Protein AF-A0AAX2SBI9-F1 (afdb_monomer_lite)

Structure (mmCIF, N/CA/C/O backbone):
data_AF-A0AAX2SBI9-F1
#
_entry.id   AF-A0AAX2SBI9-F1
#
loop_
_atom_site.group_PDB
_atom_site.id
_atom_site.type_symbol
_atom_site.label_atom_id
_atom_site.label_alt_id
_atom_site.label_comp_id
_atom_site.label_asym_id
_atom_site.label_entity_id
_atom_site.label_seq_id
_atom_site.pdbx_PDB_ins_code
_atom_site.Cartn_x
_atom_site.Cartn_y
_atom_site.Cartn_z
_atom_site.occupancy
_atom_site.B_iso_or_equiv
_atom_site.auth_seq_id
_atom_site.auth_comp_id
_atom_site.auth_asym_id
_atom_site.auth_atom_id
_atom_site.pdbx_PDB_model_num
ATOM 1 N N . MET A 1 1 ? 3.545 -7.249 -15.373 1.00 35.78 1 MET A N 1
ATOM 2 C CA . MET A 1 1 ? 3.916 -8.321 -14.413 1.00 35.78 1 MET A CA 1
ATOM 3 C C . MET A 1 1 ? 3.770 -7.796 -12.988 1.00 35.78 1 MET A C 1
ATOM 5 O O . MET A 1 1 ? 4.658 -7.101 -12.518 1.00 35.78 1 MET A O 1
ATOM 9 N N . GLY A 1 2 ? 2.652 -8.084 -12.314 1.00 39.66 2 GLY A N 1
ATOM 10 C CA . GLY A 1 2 ? 2.379 -7.571 -10.964 1.00 39.66 2 GLY A CA 1
ATOM 11 C C . GLY A 1 2 ? 3.046 -8.387 -9.847 1.00 39.66 2 GLY A C 1
ATOM 12 O O . GLY A 1 2 ? 2.944 -9.615 -9.819 1.00 39.66 2 GLY A O 1
ATOM 13 N N . TRP A 1 3 ? 3.715 -7.714 -8.911 1.00 47.00 3 TRP A N 1
ATOM 14 C CA . TRP A 1 3 ? 4.504 -8.310 -7.828 1.00 47.00 3 TRP A CA 1
ATOM 15 C C . TRP A 1 3 ? 3.656 -8.704 -6.612 1.00 47.00 3 TRP A C 1
ATOM 17 O O . TRP A 1 3 ? 3.713 -8.048 -5.588 1.00 47.00 3 TRP A O 1
ATOM 27 N N . SER A 1 4 ? 2.887 -9.796 -6.646 1.00 46.59 4 SER A N 1
ATOM 28 C CA . SER A 1 4 ? 2.290 -10.279 -5.386 1.00 46.59 4 SER A CA 1
ATOM 29 C C . SER A 1 4 ? 3.385 -10.814 -4.458 1.00 46.59 4 SER A C 1
ATOM 31 O O . SER A 1 4 ? 4.189 -11.644 -4.879 1.00 46.59 4 SER A O 1
ATOM 33 N N . LEU A 1 5 ? 3.410 -10.364 -3.200 1.00 48.34 5 LEU A N 1
ATOM 34 C CA . LEU A 1 5 ? 4.408 -10.784 -2.205 1.00 48.34 5 LEU A CA 1
ATOM 35 C C . LEU A 1 5 ? 4.450 -12.315 -1.990 1.00 48.34 5 LEU A C 1
ATOM 37 O O . LEU A 1 5 ? 5.519 -12.850 -1.719 1.00 48.34 5 LEU A O 1
ATOM 41 N N . GLY A 1 6 ? 3.357 -13.042 -2.254 1.00 39.88 6 GLY A N 1
ATOM 42 C CA . GLY A 1 6 ? 3.335 -14.509 -2.283 1.00 39.88 6 GLY A CA 1
ATOM 43 C C . GLY A 1 6 ? 3.855 -15.174 -3.557 1.00 39.88 6 GLY A C 1
ATOM 44 O O . GLY A 1 6 ? 4.171 -16.357 -3.523 1.00 39.88 6 GLY A O 1
ATOM 45 N N . ARG A 1 7 ? 4.001 -14.457 -4.685 1.00 45.75 7 ARG A N 1
ATOM 46 C CA . ARG A 1 7 ? 4.491 -15.072 -5.940 1.00 45.75 7 ARG A CA 1
ATOM 47 C C . ARG A 1 7 ? 6.002 -15.281 -5.975 1.00 45.75 7 ARG A C 1
ATOM 49 O O . ARG A 1 7 ? 6.490 -15.887 -6.922 1.00 45.75 7 ARG A O 1
ATOM 56 N N . LYS A 1 8 ? 6.761 -14.769 -5.002 1.00 39.34 8 LYS A N 1
ATOM 57 C CA . LYS A 1 8 ? 8.228 -14.827 -5.033 1.00 39.34 8 LYS A CA 1
ATOM 58 C C . LYS A 1 8 ? 8.808 -14.994 -3.631 1.00 39.34 8 LYS A C 1
ATOM 60 O O . LYS A 1 8 ? 9.385 -14.073 -3.070 1.00 39.34 8 LYS A O 1
ATOM 65 N N . GLN A 1 9 ? 8.726 -16.197 -3.079 1.00 37.94 9 GLN A N 1
ATOM 66 C CA . GLN A 1 9 ? 9.814 -16.635 -2.205 1.00 37.94 9 GLN A CA 1
ATOM 67 C C . GLN A 1 9 ? 11.060 -16.783 -3.107 1.00 37.94 9 GLN A C 1
ATOM 69 O O . GLN A 1 9 ? 10.996 -17.475 -4.120 1.00 37.94 9 GLN A O 1
ATOM 74 N N . GLY A 1 10 ? 12.148 -16.051 -2.821 1.00 39.34 10 GLY A N 1
ATOM 75 C CA . GLY A 1 10 ? 13.412 -16.106 -3.582 1.00 39.34 10 GLY A CA 1
ATOM 76 C C . GLY A 1 10 ? 13.879 -14.788 -4.232 1.00 39.34 10 GLY A C 1
ATOM 77 O O . GLY A 1 10 ? 13.313 -13.715 -4.008 1.00 39.34 10 GLY A O 1
ATOM 78 N N . ALA A 1 11 ? 14.938 -14.875 -5.052 1.00 38.47 11 ALA A N 1
ATOM 79 C CA . ALA A 1 11 ? 15.744 -13.762 -5.591 1.00 38.47 11 ALA A CA 1
ATOM 80 C C . ALA A 1 11 ? 14.968 -12.654 -6.328 1.00 38.47 11 ALA A C 1
ATOM 82 O O . ALA A 1 11 ? 15.473 -11.551 -6.498 1.00 38.47 11 ALA A O 1
ATOM 83 N N . ALA A 1 12 ? 13.729 -12.912 -6.745 1.00 45.31 12 ALA A N 1
ATOM 84 C CA . ALA A 1 12 ? 12.917 -11.957 -7.482 1.00 45.31 12 ALA A CA 1
ATOM 85 C C . ALA A 1 12 ? 12.009 -11.070 -6.592 1.00 45.31 12 ALA A C 1
ATOM 87 O O . ALA A 1 12 ? 11.441 -10.108 -7.110 1.00 45.31 12 ALA A O 1
ATOM 88 N N . ALA A 1 13 ? 11.875 -11.352 -5.286 1.00 56.12 13 ALA A N 1
ATOM 89 C CA . ALA A 1 13 ? 11.249 -10.446 -4.305 1.00 56.12 13 ALA A CA 1
ATOM 90 C C . ALA A 1 13 ? 12.253 -9.502 -3.625 1.00 56.12 13 ALA A C 1
ATOM 92 O O . ALA A 1 13 ? 11.866 -8.421 -3.174 1.00 56.12 13 ALA A O 1
ATOM 93 N N . ALA A 1 14 ? 13.537 -9.874 -3.594 1.00 60.69 14 ALA A N 1
ATOM 94 C CA . ALA A 1 14 ? 14.598 -9.044 -3.026 1.00 60.69 14 ALA A CA 1
ATOM 95 C C . ALA A 1 14 ? 14.697 -7.656 -3.701 1.00 60.69 14 ALA A C 1
ATOM 97 O O . ALA A 1 14 ? 14.724 -6.665 -2.982 1.00 60.69 14 ALA A O 1
ATOM 98 N N . PRO A 1 15 ? 14.610 -7.503 -5.041 1.00 72.25 15 PRO A N 1
ATOM 99 C CA . PRO A 1 15 ? 14.650 -6.183 -5.674 1.00 72.25 15 PRO A CA 1
ATOM 100 C C . PRO A 1 15 ? 13.476 -5.276 -5.288 1.00 72.25 15 PRO A C 1
ATOM 102 O O . PRO A 1 15 ? 13.638 -4.062 -5.208 1.00 72.25 15 PRO A O 1
ATOM 105 N N . TYR A 1 16 ? 12.294 -5.843 -5.032 1.00 77.25 16 TYR A N 1
ATOM 106 C CA . TYR A 1 16 ? 11.138 -5.068 -4.585 1.00 77.25 16 TYR A CA 1
ATOM 107 C C . TYR A 1 16 ? 11.284 -4.641 -3.124 1.00 77.25 16 TYR A C 1
ATOM 109 O O . TYR A 1 16 ? 11.239 -3.451 -2.813 1.00 77.25 16 TYR A O 1
ATOM 117 N N . ARG A 1 17 ? 11.483 -5.613 -2.225 1.00 77.50 17 ARG A N 1
ATOM 118 C CA . ARG A 1 17 ? 11.553 -5.365 -0.781 1.00 77.50 17 ARG A CA 1
ATOM 119 C C . ARG A 1 17 ? 12.797 -4.567 -0.404 1.00 77.50 17 ARG A C 1
ATOM 121 O O . ARG A 1 17 ? 12.707 -3.591 0.332 1.00 77.50 17 ARG A O 1
ATOM 128 N N . ASP A 1 18 ? 13.944 -4.977 -0.928 1.00 81.44 18 ASP A N 1
ATOM 129 C CA . ASP A 1 18 ? 15.247 -4.423 -0.567 1.00 81.44 18 ASP A CA 1
ATOM 130 C C . ASP A 1 18 ? 15.651 -3.268 -1.503 1.00 81.44 18 ASP A C 1
ATOM 132 O O . ASP A 1 18 ? 16.602 -2.547 -1.213 1.00 81.44 18 ASP A O 1
ATOM 136 N N . GLY A 1 19 ? 14.897 -3.038 -2.587 1.00 87.50 19 GLY A N 1
ATOM 137 C CA . GLY A 1 19 ? 15.078 -1.916 -3.510 1.00 87.50 19 GLY A CA 1
ATOM 138 C C . GLY A 1 19 ? 13.914 -0.927 -3.486 1.00 87.50 19 GLY A C 1
ATOM 139 O O . GLY A 1 19 ? 14.024 0.127 -2.861 1.00 87.50 19 GLY A O 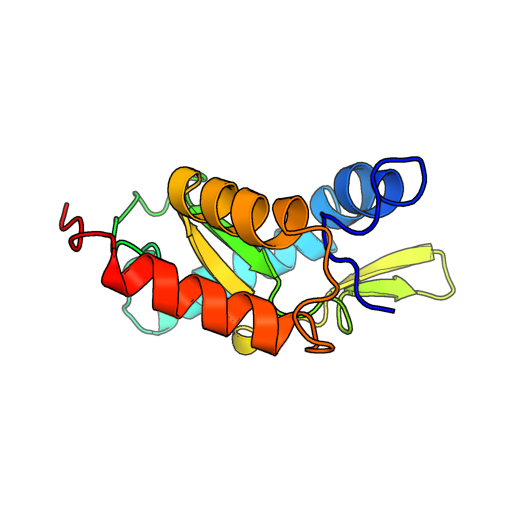1
ATOM 140 N N . TYR A 1 20 ? 12.804 -1.238 -4.163 1.00 88.69 20 TYR A N 1
ATOM 141 C CA . TYR A 1 20 ? 11.689 -0.294 -4.337 1.00 88.69 20 TYR A CA 1
ATOM 142 C C . TYR A 1 20 ? 11.140 0.249 -3.013 1.00 88.69 20 TYR A C 1
ATOM 144 O O . TYR A 1 20 ? 11.060 1.465 -2.846 1.00 88.69 20 TYR A O 1
ATOM 152 N N . LEU A 1 21 ? 10.832 -0.620 -2.044 1.00 89.06 21 LEU A N 1
ATOM 153 C CA . LEU A 1 21 ? 10.284 -0.201 -0.746 1.00 89.06 21 LEU A CA 1
ATOM 154 C C . LEU A 1 21 ? 11.270 0.631 0.094 1.00 89.06 21 LEU A C 1
ATOM 156 O O . LEU A 1 21 ? 10.868 1.272 1.063 1.00 89.06 21 LEU A O 1
ATOM 160 N N . ARG A 1 22 ? 12.554 0.659 -0.276 1.00 90.19 22 ARG A N 1
ATOM 161 C CA . ARG A 1 22 ? 13.591 1.498 0.347 1.00 90.19 22 ARG A CA 1
ATOM 162 C C . ARG A 1 22 ? 13.935 2.734 -0.494 1.00 90.19 22 ARG A C 1
ATOM 164 O O . ARG A 1 22 ? 14.737 3.564 -0.070 1.00 90.19 22 ARG A O 1
ATOM 171 N N . SER A 1 23 ? 13.340 2.869 -1.677 1.00 91.62 23 SER A N 1
ATOM 172 C CA . SER A 1 23 ? 13.654 3.924 -2.638 1.00 91.62 23 SER A CA 1
ATOM 173 C C . SER A 1 23 ? 13.092 5.293 -2.234 1.00 91.62 23 SER A C 1
ATOM 175 O O . SER A 1 23 ? 12.176 5.421 -1.416 1.00 91.62 23 SER A O 1
ATOM 177 N N . ALA A 1 24 ? 13.632 6.356 -2.837 1.00 94.06 24 ALA A N 1
ATOM 178 C CA . ALA A 1 24 ? 13.050 7.693 -2.730 1.00 94.06 24 ALA A CA 1
ATOM 179 C C . ALA A 1 24 ? 11.637 7.757 -3.334 1.00 94.06 24 ALA A C 1
ATOM 181 O O . ALA A 1 24 ? 10.778 8.408 -2.745 1.00 94.06 24 ALA A O 1
ATOM 182 N N . ALA A 1 25 ? 11.388 7.032 -4.432 1.00 93.69 25 ALA A N 1
ATOM 183 C CA . ALA A 1 25 ? 10.086 6.975 -5.089 1.00 93.69 25 ALA A CA 1
ATOM 184 C C . ALA A 1 25 ? 8.990 6.493 -4.129 1.00 93.69 25 ALA A C 1
ATOM 186 O O . ALA A 1 25 ? 7.993 7.181 -3.944 1.00 93.69 25 ALA A O 1
ATOM 187 N N . TRP A 1 26 ? 9.216 5.378 -3.426 1.00 93.69 26 TRP A N 1
ATOM 188 C CA . TRP A 1 26 ? 8.229 4.868 -2.471 1.00 93.69 26 TRP A CA 1
ATOM 189 C C . TRP A 1 26 ? 8.037 5.783 -1.257 1.00 93.69 26 TRP A C 1
ATOM 191 O O . TRP A 1 26 ? 6.909 6.007 -0.815 1.00 93.69 26 TRP A O 1
ATOM 201 N N . ARG A 1 27 ? 9.125 6.354 -0.7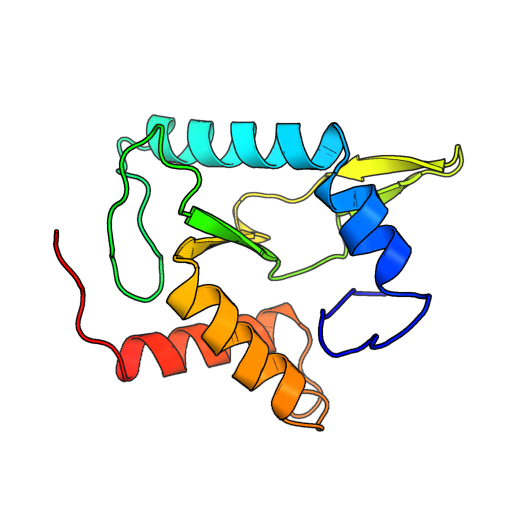19 1.00 92.50 27 ARG A N 1
ATOM 202 C CA . ARG A 1 27 ? 9.029 7.334 0.378 1.00 92.50 27 ARG A CA 1
ATOM 203 C C . ARG A 1 27 ? 8.178 8.536 -0.022 1.00 92.50 27 ARG A C 1
ATOM 205 O O . ARG A 1 27 ? 7.403 9.026 0.795 1.00 92.50 27 ARG A O 1
ATOM 212 N N . ASP A 1 28 ? 8.312 8.993 -1.260 1.00 93.25 28 ASP A N 1
ATOM 213 C CA . ASP A 1 28 ? 7.541 10.112 -1.780 1.00 93.25 28 ASP A CA 1
ATOM 214 C C . ASP A 1 28 ? 6.066 9.771 -1.988 1.00 93.25 28 ASP A C 1
ATOM 216 O O . ASP A 1 28 ? 5.194 10.521 -1.558 1.00 93.25 28 ASP A O 1
ATOM 220 N N . THR A 1 29 ? 5.779 8.591 -2.529 1.00 93.75 29 THR A N 1
ATOM 221 C CA . THR A 1 29 ? 4.410 8.078 -2.672 1.00 93.75 29 THR A CA 1
ATOM 222 C C . THR A 1 29 ? 3.707 7.941 -1.331 1.00 93.75 29 THR A C 1
ATOM 224 O O . THR A 1 29 ? 2.569 8.384 -1.191 1.00 93.75 29 THR A O 1
ATOM 227 N N . ARG A 1 30 ? 4.400 7.428 -0.304 1.00 93.19 30 ARG A N 1
ATOM 228 C CA . ARG A 1 30 ? 3.871 7.413 1.067 1.00 93.19 30 ARG A CA 1
ATOM 229 C C . ARG A 1 30 ? 3.510 8.822 1.531 1.00 93.19 30 ARG A C 1
ATOM 231 O O . ARG A 1 30 ? 2.382 9.036 1.961 1.00 93.19 30 ARG A O 1
ATOM 238 N N . ARG A 1 31 ? 4.429 9.788 1.415 1.00 91.69 31 ARG A N 1
ATOM 239 C CA . ARG A 1 31 ? 4.159 11.180 1.819 1.00 91.69 31 ARG A CA 1
ATOM 240 C C . ARG A 1 31 ? 2.953 11.765 1.085 1.00 91.69 31 ARG A C 1
ATOM 242 O O . ARG A 1 31 ? 2.082 12.327 1.738 1.00 91.69 31 ARG A O 1
ATOM 249 N N . ARG A 1 32 ? 2.875 11.590 -0.238 1.00 92.69 32 ARG A N 1
ATOM 250 C CA . ARG A 1 32 ? 1.752 12.060 -1.065 1.00 92.69 32 ARG A CA 1
ATOM 251 C C . ARG A 1 32 ? 0.421 11.447 -0.634 1.00 92.69 32 ARG A C 1
ATOM 253 O O . ARG A 1 32 ? -0.561 12.172 -0.524 1.00 92.69 32 ARG A O 1
ATOM 260 N N . TYR A 1 33 ? 0.395 10.150 -0.328 1.00 93.06 33 TYR A N 1
ATOM 261 C CA . TYR A 1 33 ? -0.813 9.484 0.158 1.00 93.06 33 TYR A CA 1
ATOM 262 C C . TYR A 1 33 ? -1.291 10.068 1.493 1.00 93.06 33 TYR A C 1
ATOM 264 O O . TYR A 1 33 ? -2.456 10.429 1.626 1.00 93.06 33 TYR A O 1
ATOM 272 N N . PHE A 1 34 ? -0.402 10.197 2.484 1.00 91.00 34 PHE A N 1
ATOM 273 C CA . PHE A 1 34 ? -0.780 10.767 3.783 1.00 91.00 34 PHE A CA 1
ATOM 274 C C . PHE A 1 34 ? -1.194 12.239 3.658 1.00 91.00 34 PHE A C 1
ATOM 276 O O . PHE A 1 34 ? -2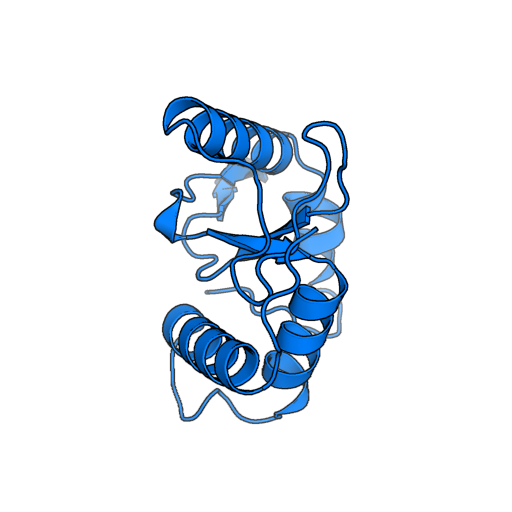.205 12.630 4.235 1.00 91.00 34 PHE A O 1
ATOM 283 N N . ALA A 1 35 ? -0.486 13.036 2.852 1.00 90.94 35 ALA A N 1
ATOM 284 C CA . ALA A 1 35 ? -0.881 14.412 2.560 1.00 90.94 35 ALA A CA 1
ATOM 285 C C . ALA A 1 35 ? -2.279 14.485 1.926 1.00 90.94 35 ALA A C 1
ATOM 287 O O . ALA A 1 35 ? -3.080 15.326 2.323 1.00 90.94 35 ALA A O 1
ATOM 288 N N . TRP A 1 36 ? -2.604 13.573 1.001 1.00 93.19 36 TRP A N 1
ATOM 289 C CA . TRP A 1 36 ? -3.944 13.467 0.427 1.00 93.19 36 TRP A CA 1
ATOM 290 C C . TRP A 1 36 ? -4.997 13.148 1.497 1.00 93.19 36 TRP A C 1
ATOM 292 O O . TRP A 1 36 ? -5.999 13.851 1.563 1.00 93.19 36 TRP A O 1
ATOM 302 N N . VAL A 1 37 ? -4.756 12.171 2.384 1.00 90.88 37 VAL A N 1
ATOM 303 C CA . VAL A 1 37 ? -5.676 11.840 3.495 1.00 90.88 37 VAL A CA 1
ATOM 304 C C . VAL A 1 37 ? -5.949 13.068 4.370 1.00 90.88 37 VAL A C 1
ATOM 306 O O . VAL A 1 37 ? -7.105 13.368 4.671 1.00 90.88 37 VAL A O 1
ATOM 309 N N . HIS A 1 38 ? -4.900 13.807 4.734 1.00 89.25 38 HIS A N 1
ATOM 310 C CA . HIS A 1 38 ? -5.028 15.025 5.533 1.00 89.25 38 HIS A CA 1
ATOM 311 C C . HIS A 1 38 ? -5.766 16.144 4.792 1.00 89.25 38 HIS A C 1
ATOM 313 O O . HIS A 1 38 ? -6.596 16.820 5.394 1.00 89.25 38 HIS A O 1
ATOM 319 N N . ALA A 1 39 ? -5.522 16.313 3.490 1.00 92.50 39 ALA A N 1
ATOM 320 C CA . ALA A 1 39 ? -6.222 17.298 2.668 1.00 92.50 39 ALA A CA 1
ATOM 321 C C . ALA A 1 39 ? -7.733 17.021 2.565 1.00 92.50 39 ALA A C 1
ATOM 323 O O . ALA A 1 39 ? -8.509 17.956 2.397 1.00 92.50 39 ALA A O 1
ATOM 324 N N . GLN A 1 40 ? -8.162 15.763 2.720 1.00 91.94 40 GLN A N 1
ATOM 325 C CA . GLN A 1 40 ? -9.582 15.396 2.818 1.00 91.94 40 GLN A CA 1
ATOM 326 C C . GLN A 1 40 ? -10.183 15.628 4.222 1.00 91.94 40 GLN A C 1
ATOM 328 O O . GLN A 1 40 ? -11.335 15.273 4.460 1.00 91.94 40 GLN A O 1
ATOM 333 N N . GLY A 1 41 ? -9.417 16.159 5.184 1.00 90.06 41 GLY A N 1
ATOM 334 C CA . GLY A 1 41 ? -9.853 16.319 6.577 1.00 90.06 41 GLY A CA 1
ATOM 335 C C . GLY A 1 41 ? -10.003 14.995 7.338 1.00 90.06 41 GLY A C 1
ATOM 336 O O . GLY A 1 41 ? -10.616 14.957 8.404 1.00 90.06 41 GLY A O 1
ATOM 337 N N . ALA A 1 42 ? -9.466 13.896 6.800 1.00 87.50 42 ALA A N 1
ATOM 338 C CA . ALA A 1 42 ? -9.596 12.571 7.386 1.00 87.50 42 ALA A CA 1
ATOM 339 C C . ALA A 1 42 ? -8.429 12.244 8.332 1.00 87.50 42 ALA A C 1
ATOM 341 O O . ALA A 1 42 ? -7.286 12.655 8.128 1.00 87.50 42 ALA A O 1
ATOM 342 N N . VAL A 1 43 ? -8.710 11.435 9.358 1.00 87.44 43 VAL A N 1
ATOM 343 C CA . VAL A 1 43 ? -7.674 10.856 10.225 1.00 87.44 43 VAL A CA 1
ATOM 344 C C . VAL A 1 43 ? -7.155 9.561 9.589 1.00 87.44 43 VAL A C 1
ATOM 346 O O . VAL A 1 43 ? -7.969 8.670 9.300 1.00 87.44 43 VAL A O 1
ATOM 349 N N . PRO A 1 44 ? -5.828 9.399 9.403 1.00 89.31 44 PRO A N 1
ATOM 350 C CA . PRO A 1 44 ? -5.249 8.152 8.920 1.00 89.31 44 PRO A CA 1
ATOM 351 C C . PRO A 1 44 ? -5.701 6.956 9.766 1.00 89.31 44 PRO A C 1
ATOM 353 O O . PRO A 1 44 ? -5.460 6.872 10.971 1.00 89.31 44 PRO A O 1
ATOM 356 N N . SER A 1 45 ? -6.396 6.021 9.124 1.00 91.00 45 SER A N 1
ATOM 357 C CA . SER A 1 45 ? -6.993 4.866 9.788 1.00 91.00 45 SER A CA 1
ATOM 358 C C . SER A 1 45 ? -6.916 3.623 8.916 1.00 91.00 45 SER A C 1
ATOM 360 O O . SER A 1 45 ? -6.942 3.681 7.682 1.00 91.00 45 SER A O 1
ATOM 362 N N . CYS A 1 46 ? -6.811 2.466 9.568 1.00 92.19 46 CYS A N 1
ATOM 363 C CA . CYS A 1 46 ? -6.828 1.189 8.874 1.00 92.19 46 CYS A CA 1
ATOM 364 C C . CYS A 1 46 ? -8.176 0.980 8.173 1.00 92.19 46 CYS A C 1
ATOM 366 O O . CYS A 1 46 ? -9.207 0.868 8.829 1.00 92.19 46 CYS A O 1
ATOM 368 N N . GLN A 1 47 ? -8.158 0.790 6.856 1.00 93.31 47 GLN A N 1
ATOM 369 C CA . GLN A 1 47 ? -9.363 0.577 6.044 1.00 93.31 47 GLN A CA 1
ATOM 370 C C . GLN A 1 47 ? -10.017 -0.808 6.240 1.00 93.31 47 GLN A C 1
ATOM 372 O O . GLN A 1 47 ? -11.044 -1.112 5.633 1.00 93.31 47 GLN A O 1
ATOM 377 N N . VAL A 1 48 ? -9.439 -1.661 7.097 1.00 94.31 48 VAL A N 1
ATOM 378 C CA . VAL A 1 48 ? -10.025 -2.946 7.508 1.00 94.31 48 VAL A CA 1
ATOM 379 C C . VAL A 1 48 ? -10.681 -2.841 8.878 1.00 94.31 48 VAL A C 1
ATOM 381 O O . VAL A 1 48 ? -11.872 -3.096 9.004 1.00 94.31 48 VAL A O 1
ATOM 384 N N . CYS A 1 49 ? -9.917 -2.496 9.916 1.00 92.38 49 CYS A N 1
ATOM 385 C CA . CYS A 1 49 ? -10.414 -2.519 11.291 1.00 92.38 49 CYS A CA 1
ATOM 386 C C . CYS A 1 49 ? -10.739 -1.135 11.859 1.00 92.38 49 CYS A C 1
ATOM 388 O O . CYS A 1 49 ? -11.143 -1.058 13.009 1.00 92.38 49 CYS A O 1
ATOM 390 N N . GLY A 1 50 ? -10.535 -0.047 11.117 1.00 90.94 50 GLY A N 1
ATOM 391 C CA . GLY A 1 50 ? -10.803 1.321 11.574 1.00 90.94 50 GLY A CA 1
ATOM 392 C C . GLY A 1 50 ? -9.805 1.879 12.591 1.00 90.94 50 GLY A C 1
ATOM 393 O O . GLY A 1 50 ? -9.925 3.044 12.956 1.00 90.94 50 GLY A O 1
ATOM 394 N N . ALA A 1 51 ? -8.808 1.094 13.020 1.00 88.00 51 ALA A N 1
ATOM 395 C CA . ALA A 1 51 ? -7.825 1.539 14.002 1.00 88.00 51 ALA A CA 1
ATOM 396 C C . ALA A 1 51 ? -7.127 2.821 13.530 1.00 88.00 51 ALA A C 1
ATOM 398 O O . ALA A 1 51 ? -6.491 2.830 12.469 1.00 88.00 51 ALA A O 1
ATOM 399 N N . ARG A 1 52 ? -7.240 3.873 14.343 1.00 84.62 52 ARG A N 1
ATOM 400 C CA . ARG A 1 52 ? -6.500 5.123 14.188 1.00 84.62 52 ARG A CA 1
ATOM 401 C C . ARG A 1 52 ? -5.105 4.954 14.778 1.00 84.62 52 ARG A C 1
ATOM 403 O O . ARG A 1 52 ? -4.891 4.181 15.721 1.00 84.62 52 ARG A O 1
ATOM 410 N N . ARG A 1 53 ? -4.139 5.637 14.187 1.00 71.69 53 ARG A N 1
ATOM 411 C CA . ARG A 1 53 ? -2.780 5.768 14.714 1.00 71.69 53 ARG A CA 1
ATOM 412 C C . ARG A 1 53 ? -2.402 7.237 14.620 1.00 71.69 53 ARG A C 1
ATOM 414 O O . ARG A 1 53 ? -2.956 7.941 13.774 1.00 71.69 53 ARG A O 1
ATOM 421 N N . ASN A 1 54 ? -1.535 7.701 15.519 1.00 59.97 54 ASN A N 1
ATOM 422 C CA . ASN A 1 54 ? -1.110 9.098 15.491 1.00 59.97 54 ASN A CA 1
ATOM 423 C C . ASN A 1 54 ? -0.522 9.438 14.106 1.00 59.97 54 ASN A C 1
ATOM 425 O O . ASN A 1 54 ? 0.049 8.558 13.466 1.00 59.97 54 ASN A O 1
ATOM 429 N N . PRO A 1 55 ? -0.653 10.680 13.616 1.00 50.19 55 PRO A N 1
ATOM 430 C CA . PRO A 1 55 ? -0.128 11.079 12.305 1.00 50.19 55 PRO A CA 1
ATOM 431 C C . PRO A 1 55 ? 1.382 10.841 12.151 1.00 50.19 55 PRO A C 1
ATOM 433 O O . PRO A 1 55 ? 1.854 10.521 11.062 1.00 50.19 55 PRO A O 1
ATOM 436 N N . ASP A 1 56 ? 2.118 10.918 13.261 1.00 54.81 56 ASP A N 1
ATOM 437 C CA . ASP A 1 56 ? 3.562 10.655 13.332 1.00 54.81 56 ASP A CA 1
ATOM 438 C C . ASP A 1 56 ? 3.886 9.151 13.396 1.00 54.81 56 ASP A C 1
ATOM 440 O O . ASP A 1 56 ? 5.041 8.724 13.314 1.00 54.81 56 ASP A O 1
ATOM 444 N N . ASP A 1 57 ? 2.857 8.323 13.560 1.00 53.16 57 ASP A N 1
ATOM 445 C CA . ASP A 1 57 ? 2.980 6.900 13.789 1.00 53.16 57 ASP A CA 1
ATOM 446 C C . ASP A 1 57 ? 3.060 6.154 12.453 1.00 53.16 57 ASP A C 1
ATOM 448 O O . ASP A 1 57 ? 2.078 5.864 11.764 1.00 53.16 57 ASP A O 1
ATOM 452 N N . THR A 1 58 ? 4.289 5.777 12.111 1.00 57.69 58 THR A N 1
ATOM 453 C CA . THR A 1 58 ? 4.619 4.847 11.020 1.00 57.69 58 THR A CA 1
ATOM 454 C C . THR A 1 58 ? 3.967 3.456 11.151 1.00 57.69 58 THR A C 1
ATOM 456 O O . THR A 1 58 ? 4.212 2.590 10.311 1.00 57.69 58 THR A O 1
ATOM 459 N N . ALA A 1 59 ? 3.124 3.217 12.162 1.00 70.94 59 ALA A N 1
ATOM 460 C CA . ALA A 1 59 ? 2.387 1.974 12.378 1.00 70.94 59 ALA A CA 1
ATOM 461 C C . ALA A 1 59 ? 1.368 1.607 11.283 1.00 70.94 59 ALA A C 1
ATOM 463 O O . ALA A 1 59 ? 0.905 0.457 11.265 1.00 70.94 59 ALA A O 1
ATOM 464 N N . LEU A 1 60 ? 0.993 2.541 10.397 1.00 87.06 60 LEU A N 1
ATOM 465 C CA . LEU A 1 60 ? 0.161 2.232 9.233 1.00 87.06 60 LEU A CA 1
ATOM 466 C C . LEU A 1 60 ? 1.011 1.960 7.979 1.00 87.06 60 LEU A C 1
ATOM 468 O O . LEU A 1 60 ? 1.855 2.753 7.539 1.00 87.06 60 LEU A O 1
ATOM 472 N N . ASP A 1 61 ? 0.736 0.809 7.382 1.00 90.38 61 ASP A N 1
ATOM 473 C CA . ASP A 1 61 ? 1.314 0.336 6.137 1.00 90.38 61 ASP A CA 1
ATOM 474 C C . ASP A 1 61 ? 0.384 0.688 4.964 1.00 90.38 61 ASP A C 1
ATOM 476 O O . ASP A 1 61 ? -0.839 0.707 5.109 1.00 90.38 61 ASP A O 1
ATOM 480 N N . LEU A 1 62 ? 0.962 0.939 3.788 1.00 92.50 62 LEU A N 1
ATOM 481 C CA . LEU A 1 62 ? 0.214 1.025 2.532 1.00 92.50 62 LEU A CA 1
ATOM 482 C C . LEU A 1 62 ? 0.343 -0.313 1.811 1.00 92.50 62 LEU A C 1
ATOM 484 O O . LEU A 1 62 ? 1.454 -0.740 1.497 1.00 92.50 62 LEU A O 1
ATOM 488 N N . HIS A 1 63 ? -0.792 -0.958 1.574 1.00 93.50 63 HIS A N 1
ATOM 489 C CA . HIS A 1 63 ? -0.904 -2.193 0.812 1.00 93.50 63 HIS A CA 1
ATOM 490 C C . HIS A 1 63 ? -1.167 -1.888 -0.662 1.00 93.50 63 HIS A C 1
ATOM 492 O O . HIS A 1 63 ? -2.103 -1.157 -0.982 1.00 93.50 63 HIS A O 1
ATOM 498 N N . HIS A 1 64 ? -0.395 -2.498 -1.557 1.00 91.94 64 HIS A N 1
ATOM 499 C CA . HIS A 1 64 ? -0.589 -2.389 -3.004 1.00 91.94 64 HIS A CA 1
ATOM 500 C C . HIS A 1 64 ? -1.720 -3.290 -3.507 1.00 91.94 64 HIS A C 1
ATOM 502 O O . HIS A 1 64 ? -1.657 -4.521 -3.410 1.00 91.94 64 HIS A O 1
ATOM 508 N N . LEU A 1 65 ? -2.723 -2.678 -4.137 1.00 90.50 65 LEU A N 1
ATOM 509 C CA . LEU A 1 65 ? -3.750 -3.373 -4.915 1.00 90.50 65 LEU A CA 1
ATOM 510 C C . LEU A 1 65 ? -3.236 -3.765 -6.305 1.00 90.50 65 LEU A C 1
ATOM 512 O O . LEU A 1 65 ? -3.595 -4.827 -6.810 1.00 90.50 65 LEU A O 1
ATOM 516 N N . SER A 1 66 ? -2.364 -2.949 -6.899 1.00 82.12 66 SER A N 1
ATOM 517 C CA . SER A 1 66 ? -1.636 -3.255 -8.133 1.00 82.12 66 SER A CA 1
ATOM 518 C C . SER A 1 66 ? -0.171 -2.835 -8.011 1.00 82.12 66 SER A C 1
ATOM 520 O O . SER A 1 66 ? 0.182 -1.981 -7.205 1.00 82.12 66 SER A O 1
ATOM 522 N N . TYR A 1 67 ? 0.679 -3.458 -8.825 1.00 82.56 67 TYR A N 1
ATOM 523 C CA . TYR A 1 67 ? 2.112 -3.158 -8.935 1.00 82.56 67 TYR A CA 1
ATOM 524 C C . TYR A 1 67 ? 2.483 -2.668 -10.340 1.00 82.56 67 TYR A C 1
ATOM 526 O O . TYR A 1 67 ? 3.655 -2.602 -10.689 1.00 82.56 67 TYR A O 1
ATOM 534 N N . GLU A 1 68 ? 1.491 -2.400 -11.188 1.00 83.31 68 GLU A N 1
ATOM 535 C CA . GLU A 1 68 ? 1.702 -2.033 -12.594 1.00 83.31 68 GLU A CA 1
ATOM 536 C C . GLU A 1 68 ? 2.304 -0.635 -12.753 1.00 83.31 68 GLU A C 1
ATOM 538 O O . GLU A 1 68 ? 2.962 -0.360 -13.753 1.00 83.31 68 GLU A O 1
ATOM 543 N N . HIS A 1 69 ? 2.128 0.224 -11.749 1.00 87.50 69 HIS A N 1
ATOM 544 C CA . HIS A 1 69 ? 2.541 1.624 -11.791 1.00 87.50 69 HIS A CA 1
ATOM 545 C C . HIS A 1 69 ? 3.821 1.911 -10.991 1.00 87.50 69 HIS A C 1
ATOM 547 O O . HIS A 1 69 ? 4.178 3.072 -10.808 1.00 87.50 69 HIS A O 1
ATOM 553 N N . CYS A 1 70 ? 4.553 0.878 -10.567 1.00 88.75 70 CYS A N 1
ATOM 554 C CA . CYS A 1 70 ? 5.858 1.010 -9.916 1.00 88.75 70 CYS A CA 1
ATOM 555 C C . CYS A 1 70 ? 6.906 0.109 -10.563 1.00 88.75 70 CYS A C 1
ATOM 557 O O . CYS A 1 70 ? 6.601 -0.993 -11.021 1.00 88.75 70 CYS A O 1
ATOM 559 N N . GLY A 1 71 ? 8.167 0.531 -10.540 1.00 88.06 71 GLY A N 1
ATOM 560 C CA . GLY A 1 71 ? 9.252 -0.300 -11.049 1.00 88.06 71 GLY A CA 1
ATOM 561 C C . GLY A 1 71 ? 10.539 0.470 -11.267 1.00 88.06 71 GLY A C 1
ATOM 562 O O . GLY A 1 71 ? 10.744 1.535 -10.687 1.00 88.06 71 GLY A O 1
ATOM 563 N N . LYS A 1 72 ? 11.415 -0.092 -12.100 1.00 89.38 72 LYS A N 1
ATOM 564 C CA . LYS A 1 72 ? 12.601 0.603 -12.598 1.00 89.38 72 LYS A CA 1
ATOM 565 C C . LYS A 1 72 ? 12.359 1.112 -14.012 1.00 89.38 72 LYS A C 1
ATOM 567 O O . LYS A 1 72 ? 11.747 0.403 -14.809 1.00 89.38 72 LYS A O 1
ATOM 572 N N . ASP A 1 73 ? 12.829 2.316 -14.305 1.00 89.31 73 ASP A N 1
ATOM 573 C CA . ASP A 1 73 ? 12.872 2.840 -15.669 1.00 89.31 73 ASP A CA 1
ATOM 574 C C . ASP A 1 73 ? 14.016 2.200 -16.481 1.00 89.31 73 ASP A C 1
ATOM 576 O O . ASP A 1 73 ? 14.769 1.360 -15.976 1.00 89.31 73 ASP A O 1
ATOM 580 N N . ALA A 1 74 ? 14.153 2.594 -17.752 1.00 89.25 74 ALA A N 1
ATOM 581 C CA . ALA A 1 74 ? 15.206 2.091 -18.637 1.00 89.25 74 ALA A CA 1
ATOM 582 C C . ALA A 1 74 ? 16.631 2.422 -18.147 1.00 89.25 74 ALA A C 1
ATOM 584 O O . ALA A 1 74 ? 17.572 1.714 -18.496 1.00 89.25 74 ALA A O 1
ATOM 585 N N . ALA A 1 75 ? 16.790 3.459 -17.317 1.00 90.81 75 ALA A N 1
ATOM 586 C CA . ALA A 1 75 ? 18.057 3.840 -16.695 1.00 90.81 75 ALA A CA 1
ATOM 587 C C . ALA A 1 75 ? 18.300 3.127 -15.348 1.00 90.81 75 ALA A C 1
ATOM 589 O O . ALA A 1 75 ? 19.335 3.321 -14.713 1.00 90.81 75 ALA A O 1
ATOM 590 N N . GLY A 1 76 ? 17.366 2.282 -14.900 1.00 86.62 76 GLY A N 1
ATOM 591 C CA . GLY A 1 76 ? 17.463 1.531 -13.653 1.00 86.62 76 GLY A CA 1
ATOM 592 C C . GLY A 1 76 ? 17.027 2.304 -12.404 1.00 86.62 76 GLY A C 1
ATOM 593 O O . GLY A 1 76 ? 17.146 1.759 -11.298 1.00 86.62 76 GLY A O 1
ATOM 594 N N . ASN A 1 77 ? 16.497 3.523 -12.551 1.00 90.94 77 ASN A N 1
ATOM 595 C CA . ASN A 1 77 ? 15.989 4.319 -11.437 1.00 90.94 77 ASN A CA 1
ATOM 596 C C . ASN A 1 77 ? 14.613 3.824 -11.009 1.00 90.94 77 ASN A C 1
ATOM 598 O O . ASN A 1 77 ? 13.759 3.512 -11.837 1.00 90.94 77 ASN A O 1
ATOM 602 N N . TRP A 1 78 ? 14.372 3.792 -9.700 1.00 92.38 78 TRP A N 1
ATOM 603 C CA . TRP A 1 78 ? 13.049 3.490 -9.164 1.00 92.38 78 TRP A CA 1
ATOM 604 C C . TRP A 1 78 ? 12.068 4.622 -9.473 1.00 92.38 78 TRP A C 1
ATOM 606 O O . TRP A 1 78 ? 12.329 5.773 -9.128 1.00 92.38 78 TRP A O 1
ATOM 616 N N . PHE A 1 79 ? 10.913 4.279 -10.035 1.00 91.25 79 PHE A N 1
ATOM 617 C CA . PHE A 1 79 ? 9.789 5.188 -10.224 1.00 91.25 79 PHE A CA 1
ATOM 618 C C . PHE A 1 79 ? 8.537 4.664 -9.521 1.00 91.25 79 PHE A C 1
ATOM 620 O O . PHE A 1 79 ? 8.367 3.462 -9.304 1.00 91.25 79 PHE A O 1
ATOM 627 N N . SER A 1 80 ? 7.645 5.600 -9.208 1.00 92.62 80 SER A N 1
ATOM 628 C CA . S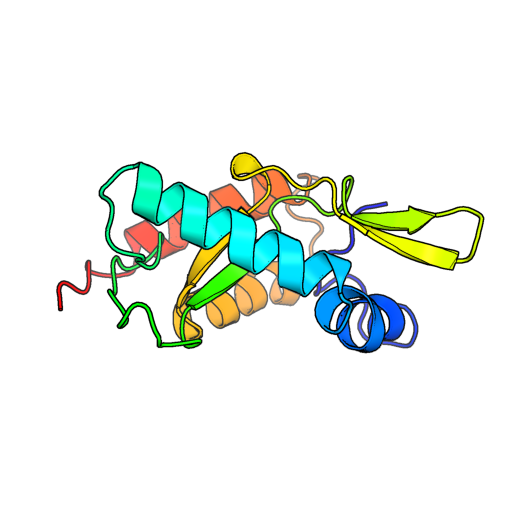ER A 1 80 ? 6.324 5.341 -8.653 1.00 92.62 80 SER A CA 1
ATOM 629 C C . SER A 1 80 ? 5.315 6.276 -9.310 1.00 92.62 80 SER A C 1
ATOM 631 O O . SER A 1 80 ? 5.482 7.499 -9.290 1.00 92.62 80 SER A O 1
ATOM 633 N N . ARG A 1 81 ? 4.295 5.682 -9.922 1.00 92.25 81 ARG A N 1
ATOM 634 C CA . ARG A 1 81 ? 3.128 6.338 -10.523 1.00 92.25 81 ARG A CA 1
ATOM 635 C C . ARG A 1 81 ? 1.828 5.801 -9.916 1.00 92.25 81 ARG A C 1
ATOM 637 O O . ARG A 1 81 ? 0.769 6.041 -10.483 1.00 92.25 81 ARG A O 1
ATOM 644 N N . GLU A 1 82 ? 1.910 5.065 -8.802 1.00 91.06 82 GLU A N 1
ATOM 645 C CA . GLU A 1 82 ? 0.726 4.608 -8.075 1.00 91.06 82 GLU A CA 1
ATOM 646 C C . GLU A 1 82 ? -0.171 5.788 -7.699 1.00 91.06 82 GLU A C 1
ATOM 648 O O . GLU A 1 82 ? 0.298 6.794 -7.154 1.00 91.06 82 GLU A O 1
ATOM 653 N N . THR A 1 83 ? -1.466 5.641 -7.962 1.00 91.38 83 THR A N 1
ATOM 654 C CA . THR A 1 83 ? -2.482 6.574 -7.476 1.00 91.38 83 THR A CA 1
ATOM 655 C C . THR A 1 83 ? -2.954 6.172 -6.079 1.00 91.38 83 THR A C 1
ATOM 657 O O . THR A 1 83 ? -2.592 5.116 -5.550 1.00 91.38 83 THR A O 1
ATOM 660 N N . VAL A 1 84 ? -3.781 7.007 -5.445 1.00 90.25 84 VAL A N 1
ATOM 661 C CA . VAL A 1 84 ? -4.357 6.664 -4.136 1.00 90.25 84 VAL A CA 1
ATOM 662 C C . VAL A 1 84 ? -5.245 5.414 -4.217 1.00 90.25 84 VAL A C 1
ATOM 664 O O . VAL A 1 84 ? -5.309 4.659 -3.255 1.00 90.25 84 VAL A O 1
ATOM 667 N N . GLU A 1 85 ? -5.843 5.128 -5.376 1.00 90.38 85 GLU A N 1
ATOM 668 C CA . GLU A 1 85 ? -6.661 3.939 -5.661 1.00 90.38 85 GLU A CA 1
ATOM 669 C C . GLU A 1 85 ? -5.838 2.664 -5.914 1.00 90.38 85 GLU A C 1
ATOM 671 O O . GLU A 1 85 ? -6.383 1.556 -5.947 1.00 90.38 85 GLU A O 1
ATOM 676 N N . ASP A 1 86 ? -4.523 2.786 -6.102 1.00 91.56 86 ASP A N 1
ATOM 677 C CA . ASP A 1 86 ? -3.613 1.640 -6.139 1.00 91.56 86 ASP A CA 1
ATOM 678 C C . ASP A 1 86 ? -3.226 1.169 -4.727 1.00 91.56 86 ASP A C 1
ATOM 680 O O . ASP A 1 86 ? -2.644 0.090 -4.584 1.00 91.56 86 ASP A O 1
ATOM 684 N N . LEU A 1 87 ? -3.549 1.947 -3.686 1.00 93.94 87 LEU A N 1
ATOM 685 C CA . LEU A 1 87 ? -3.033 1.773 -2.331 1.00 93.94 87 LEU A CA 1
ATOM 686 C C . LEU A 1 87 ? -4.151 1.730 -1.284 1.00 93.94 87 LEU A C 1
ATOM 688 O O . LEU A 1 87 ? -5.128 2.471 -1.332 1.00 93.94 87 LEU A O 1
ATOM 692 N N . VAL A 1 88 ? -3.982 0.885 -0.270 1.00 94.44 88 VAL A N 1
ATOM 693 C CA . VAL A 1 88 ? -4.906 0.800 0.867 1.00 94.44 88 VAL A CA 1
ATOM 694 C C . VAL A 1 88 ? -4.141 0.928 2.172 1.00 94.44 88 VAL A C 1
ATOM 696 O O . VAL A 1 88 ? -3.227 0.155 2.446 1.00 94.44 88 VAL A O 1
ATOM 699 N N . LEU A 1 89 ? -4.546 1.881 3.008 1.00 93.44 89 LEU A N 1
ATOM 700 C CA . LEU A 1 89 ? -3.965 2.086 4.330 1.00 93.44 89 LEU A CA 1
ATOM 701 C C . LEU A 1 89 ? -4.432 1.010 5.322 1.00 93.44 89 LEU A C 1
ATOM 703 O O . LEU A 1 89 ? -5.630 0.791 5.522 1.00 93.44 89 LEU A O 1
ATOM 707 N N . MET A 1 90 ? -3.493 0.330 5.975 1.00 92.75 90 MET A N 1
ATOM 708 C CA . MET A 1 90 ? -3.772 -0.783 6.884 1.00 92.75 90 MET A CA 1
ATOM 709 C C . MET A 1 90 ? -2.870 -0.742 8.113 1.00 92.75 90 MET A C 1
ATOM 711 O O . MET A 1 90 ? -1.713 -0.351 8.034 1.00 92.75 90 MET A O 1
ATOM 715 N N . CYS A 1 91 ? -3.367 -1.199 9.264 1.00 90.81 91 CYS A N 1
ATOM 716 C CA . CYS A 1 91 ? -2.473 -1.495 10.380 1.00 90.81 91 CYS A CA 1
ATOM 717 C C . CYS A 1 91 ? -1.680 -2.771 10.090 1.00 90.81 91 CYS A C 1
ATOM 719 O O . CYS A 1 91 ? -2.150 -3.655 9.365 1.00 90.81 91 CYS A O 1
ATOM 721 N N . ARG A 1 92 ? -0.509 -2.894 10.720 1.00 88.25 92 ARG A N 1
ATOM 722 C CA . ARG A 1 92 ? 0.392 -4.038 10.544 1.00 88.25 92 ARG A CA 1
ATOM 723 C C . ARG A 1 92 ? -0.286 -5.398 10.722 1.00 88.25 92 ARG A C 1
ATOM 725 O O . ARG A 1 92 ? -0.014 -6.312 9.950 1.00 88.25 92 ARG A O 1
ATOM 732 N N . ASP A 1 93 ? -1.187 -5.539 11.692 1.00 89.88 93 ASP A N 1
ATOM 733 C CA . ASP A 1 93 ? -1.874 -6.812 11.947 1.00 89.88 93 ASP A CA 1
ATOM 734 C C . ASP A 1 93 ? -2.815 -7.196 10.805 1.00 89.88 93 ASP A C 1
ATOM 736 O O . ASP A 1 93 ? -2.809 -8.336 10.341 1.00 89.88 93 ASP A O 1
ATOM 740 N N . CYS A 1 94 ? -3.614 -6.240 10.320 1.00 92.19 94 CYS A N 1
ATOM 741 C CA . CYS A 1 94 ? -4.511 -6.487 9.194 1.00 92.19 94 CYS A CA 1
ATOM 742 C C . CYS A 1 94 ? -3.720 -6.709 7.905 1.00 92.19 94 CYS A C 1
ATOM 744 O O . CYS A 1 94 ? -4.094 -7.567 7.113 1.00 92.19 94 CYS A O 1
ATOM 746 N N . HIS A 1 95 ? -2.623 -5.976 7.716 1.00 93.00 95 HIS A N 1
ATOM 747 C CA . HIS A 1 95 ? -1.746 -6.107 6.558 1.00 93.00 95 HIS A CA 1
ATOM 748 C C . HIS A 1 95 ? -1.076 -7.490 6.503 1.00 93.00 95 HIS A C 1
ATOM 750 O O . HIS A 1 95 ? -1.148 -8.172 5.482 1.00 93.00 95 HIS A O 1
ATOM 756 N N . LYS A 1 96 ? -0.508 -7.959 7.623 1.00 90.25 96 LYS A N 1
ATOM 757 C CA . LYS A 1 96 ? 0.063 -9.311 7.739 1.00 90.25 96 LYS A CA 1
ATOM 758 C C . LYS A 1 96 ? -0.975 -10.397 7.490 1.00 90.25 96 LYS A C 1
ATOM 760 O O . LYS A 1 96 ? -0.697 -11.350 6.773 1.00 90.25 96 LYS A O 1
ATOM 765 N N . GLU A 1 97 ? -2.164 -10.254 8.067 1.00 91.88 97 GLU A N 1
ATOM 766 C CA . GLU A 1 97 ? -3.239 -11.230 7.897 1.00 91.88 97 GLU A CA 1
ATOM 767 C C . GLU A 1 97 ? -3.733 -11.287 6.447 1.00 91.88 97 GLU A C 1
ATOM 769 O O . GLU A 1 97 ? -3.936 -12.370 5.899 1.00 91.88 97 GLU A O 1
ATOM 774 N N . LEU A 1 98 ? -3.866 -10.128 5.798 1.00 91.75 98 LEU A N 1
ATOM 775 C CA . LEU A 1 98 ? -4.178 -10.044 4.378 1.00 91.75 98 LEU A CA 1
ATOM 776 C C . LEU A 1 98 ? -3.132 -10.792 3.545 1.00 91.75 98 LEU A C 1
ATOM 778 O O . LEU A 1 98 ? -3.503 -11.609 2.704 1.00 91.75 98 LEU A O 1
ATOM 782 N N . HIS A 1 99 ? -1.843 -10.584 3.819 1.00 89.50 99 HIS A N 1
ATOM 783 C CA . HIS A 1 99 ? -0.772 -11.321 3.151 1.00 89.50 99 HIS A CA 1
ATOM 784 C C . HIS A 1 99 ? -0.813 -12.815 3.437 1.00 89.50 99 HIS A C 1
ATOM 786 O O . HIS A 1 99 ? -0.704 -13.609 2.512 1.00 89.50 99 HIS A O 1
ATOM 792 N N . ARG A 1 100 ? -1.065 -13.223 4.682 1.00 88.25 100 ARG A N 1
ATOM 793 C CA . ARG A 1 100 ? -1.205 -14.637 5.044 1.00 88.25 100 ARG A CA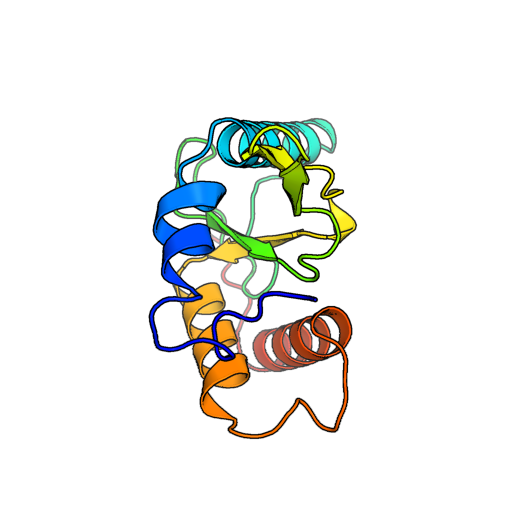 1
ATOM 794 C C . ARG A 1 100 ? -2.283 -15.329 4.210 1.00 88.25 100 ARG A C 1
ATOM 796 O O . ARG A 1 100 ? -2.078 -16.453 3.765 1.00 88.25 100 ARG A O 1
ATOM 803 N N . ILE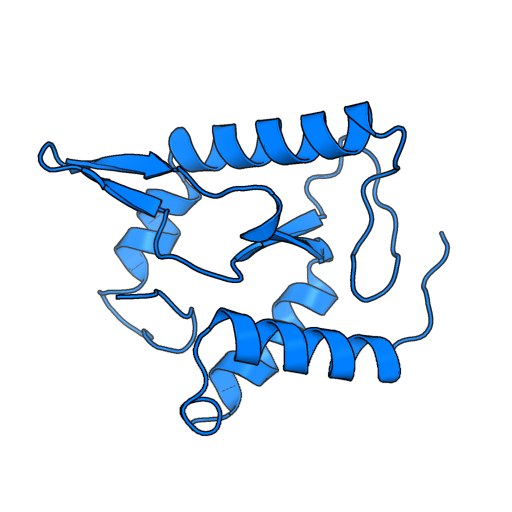 A 1 101 ? -3.413 -14.664 3.975 1.00 87.69 101 ILE A N 1
ATOM 804 C CA . ILE A 1 101 ? -4.497 -15.200 3.145 1.00 87.69 101 ILE A CA 1
ATOM 805 C C . ILE A 1 101 ? -4.093 -15.180 1.662 1.00 87.69 101 ILE A C 1
ATOM 807 O O . ILE A 1 101 ? -4.198 -16.203 0.979 1.00 87.69 101 ILE A O 1
ATOM 811 N N . LEU A 1 102 ? -3.616 -14.032 1.165 1.00 83.44 102 LEU A N 1
ATOM 812 C CA . LEU A 1 102 ? -3.232 -13.850 -0.238 1.00 83.44 102 LEU A CA 1
ATOM 813 C C . LEU A 1 102 ? -2.129 -14.811 -0.681 1.00 83.44 102 LEU A C 1
ATOM 815 O O . LEU A 1 102 ? -2.196 -15.335 -1.789 1.00 83.44 102 LEU A O 1
ATOM 819 N N . ASP A 1 103 ? -1.156 -15.051 0.188 1.00 78.00 103 ASP A N 1
ATOM 820 C CA . ASP A 1 103 ? 0.080 -15.756 -0.127 1.00 78.00 103 ASP A CA 1
ATOM 821 C C . ASP A 1 103 ? 0.037 -17.220 0.356 1.00 78.00 103 ASP A C 1
ATOM 823 O O . ASP A 1 103 ? 0.674 -18.085 -0.237 1.00 78.00 103 ASP A O 1
ATOM 827 N N . GLY A 1 104 ? -0.761 -17.532 1.385 1.00 70.25 104 GLY A N 1
ATOM 828 C CA . GLY A 1 104 ? -0.943 -18.895 1.898 1.00 70.25 104 GLY A CA 1
ATOM 829 C C . GLY A 1 104 ? -1.956 -19.741 1.125 1.00 70.25 104 GLY A C 1
ATOM 830 O O . GLY A 1 104 ? -2.040 -20.945 1.345 1.00 70.25 104 GLY A O 1
ATOM 831 N N . SER A 1 105 ? -2.737 -19.145 0.220 1.00 61.12 105 SER A N 1
ATOM 832 C CA . SER A 1 105 ? -3.790 -19.870 -0.500 1.00 61.12 105 SER A CA 1
ATOM 833 C C . SER A 1 105 ? -3.272 -20.815 -1.588 1.00 61.12 105 SER A C 1
ATOM 835 O O . SER A 1 105 ? -4.075 -21.604 -2.082 1.00 61.12 105 SER A O 1
ATOM 837 N N . GLY A 1 106 ? -1.979 -20.774 -1.959 1.00 54.88 106 GLY A N 1
ATOM 838 C CA . GLY A 1 106 ? -1.335 -21.672 -2.944 1.00 54.88 106 GLY A CA 1
ATOM 839 C C . GLY A 1 106 ? -1.974 -21.690 -4.343 1.00 54.88 106 GLY A C 1
ATOM 840 O O . GLY A 1 106 ? -1.477 -22.333 -5.260 1.00 54.88 106 GLY A O 1
ATOM 841 N N . LYS A 1 107 ? -3.090 -20.984 -4.501 1.00 50.84 107 LYS A N 1
ATOM 842 C CA . LYS A 1 107 ? -3.935 -20.885 -5.670 1.00 50.84 107 LYS A CA 1
ATOM 843 C C . LYS A 1 107 ? -3.785 -19.457 -6.147 1.00 50.84 107 LYS A C 1
ATOM 845 O O . LYS A 1 107 ? -4.060 -18.523 -5.391 1.00 50.84 107 LYS A O 1
ATOM 850 N N . ASP A 1 108 ? -3.419 -19.293 -7.415 1.00 54.31 108 ASP A N 1
ATOM 851 C CA . ASP A 1 108 ? -3.843 -18.113 -8.160 1.00 54.31 108 ASP A CA 1
ATOM 852 C C . ASP A 1 108 ? -5.303 -17.888 -7.804 1.00 54.31 108 ASP A C 1
ATOM 854 O O . ASP A 1 108 ? -6.089 -18.827 -7.914 1.00 54.31 108 ASP A O 1
ATOM 858 N N . TRP A 1 109 ? -5.621 -16.711 -7.272 1.00 62.94 109 TRP A N 1
ATOM 859 C CA . TRP A 1 109 ? -6.879 -16.331 -6.631 1.00 62.94 109 TRP A CA 1
ATOM 860 C C . TRP A 1 109 ? -8.103 -16.572 -7.522 1.00 62.94 109 TRP A C 1
ATOM 862 O O . TRP A 1 109 ? -8.726 -15.641 -8.003 1.00 62.94 109 TRP A O 1
ATOM 872 N N . LYS A 1 110 ? -8.432 -17.833 -7.802 1.00 64.44 110 LYS A N 1
ATOM 873 C CA . LYS A 1 110 ? -9.358 -18.277 -8.847 1.00 64.44 110 LYS A CA 1
ATOM 874 C C . LYS A 1 110 ? -9.140 -17.557 -10.194 1.00 64.44 110 LYS A C 1
ATOM 876 O O . LYS A 1 110 ? -10.106 -17.180 -10.848 1.00 64.44 110 LYS A O 1
ATOM 881 N N . GLY A 1 111 ? -7.880 -17.320 -10.578 1.00 71.94 111 GLY A N 1
ATOM 882 C CA . GLY A 1 111 ? -7.527 -16.570 -11.795 1.00 71.94 111 GLY A CA 1
ATOM 883 C C . GLY A 1 111 ? -7.759 -15.054 -11.714 1.00 71.94 111 GLY A C 1
ATOM 884 O O . GLY A 1 111 ? -7.696 -14.370 -12.731 1.00 71.94 111 GLY A O 1
ATOM 885 N N . TRP A 1 112 ? -8.045 -14.507 -10.531 1.00 81.75 112 TRP A N 1
ATOM 886 C CA . TRP A 1 112 ? -8.202 -13.068 -10.342 1.00 81.75 112 TRP A CA 1
ATOM 887 C C . TRP A 1 112 ? -6.861 -12.343 -10.359 1.00 81.75 112 TRP A C 1
ATOM 889 O O . TRP A 1 112 ? -5.849 -12.837 -9.854 1.00 81.75 112 TRP A O 1
ATOM 899 N N . ASP A 1 113 ? -6.884 -11.118 -10.880 1.00 83.19 113 ASP A N 1
ATOM 900 C CA . ASP A 1 113 ? -5.774 -10.192 -10.718 1.00 83.19 113 ASP A CA 1
ATOM 901 C C . ASP A 1 113 ? -5.558 -9.812 -9.240 1.00 83.19 113 ASP A C 1
ATOM 903 O O . ASP A 1 113 ? -6.375 -10.072 -8.345 1.00 83.19 113 ASP A O 1
ATOM 907 N N . ARG A 1 114 ? -4.412 -9.177 -8.974 1.00 84.56 114 ARG A N 1
ATOM 908 C CA . ARG A 1 114 ? -4.005 -8.810 -7.614 1.00 84.56 114 ARG A CA 1
ATOM 909 C C . ARG A 1 114 ? -4.982 -7.840 -6.949 1.00 84.56 114 ARG A C 1
ATOM 911 O O . ARG A 1 114 ? -5.177 -7.941 -5.734 1.00 84.56 114 ARG A O 1
ATOM 918 N N . ARG A 1 115 ? -5.597 -6.937 -7.712 1.00 89.62 115 ARG A N 1
ATOM 919 C CA . ARG A 1 115 ? -6.518 -5.928 -7.188 1.00 89.62 115 ARG A CA 1
ATOM 920 C C . ARG A 1 115 ? -7.789 -6.605 -6.706 1.00 89.62 115 ARG A C 1
ATOM 922 O O . ARG A 1 115 ? -8.143 -6.469 -5.537 1.00 89.62 115 ARG A O 1
ATOM 929 N N . ARG A 1 116 ? -8.423 -7.402 -7.565 1.00 89.19 116 ARG A N 1
ATOM 930 C CA . ARG A 1 116 ? -9.649 -8.138 -7.250 1.00 89.19 116 ARG A CA 1
ATOM 931 C C . ARG A 1 116 ? -9.441 -9.114 -6.093 1.00 89.19 116 ARG A C 1
ATOM 933 O O . ARG A 1 116 ? -10.270 -9.156 -5.185 1.00 89.19 116 ARG A O 1
ATOM 940 N N . ALA A 1 117 ? -8.319 -9.834 -6.076 1.00 89.31 117 ALA A N 1
ATOM 941 C CA . ALA A 1 117 ? -7.936 -10.690 -4.954 1.00 89.31 117 ALA A CA 1
ATOM 942 C C . ALA A 1 117 ? -7.827 -9.908 -3.634 1.00 89.31 117 ALA A C 1
ATOM 944 O O . ALA A 1 117 ? -8.433 -10.285 -2.632 1.00 89.31 117 ALA A O 1
ATOM 945 N N . SER A 1 118 ? -7.095 -8.790 -3.642 1.00 90.88 118 SER A N 1
ATOM 946 C CA . SER A 1 118 ? -6.888 -7.964 -2.446 1.00 90.88 118 SER A CA 1
ATOM 947 C C . SER A 1 118 ? -8.204 -7.390 -1.921 1.00 90.88 118 SER A C 1
ATOM 949 O O . SER A 1 118 ? -8.471 -7.484 -0.726 1.00 90.88 118 SER A O 1
ATOM 951 N N . VAL A 1 119 ? -9.057 -6.859 -2.804 1.00 92.88 119 VAL A N 1
ATOM 952 C CA . VAL A 1 119 ? -10.377 -6.320 -2.435 1.00 92.88 119 VAL A CA 1
ATOM 953 C C . VAL A 1 119 ? -11.253 -7.401 -1.801 1.00 92.88 119 VAL A C 1
ATOM 955 O O . VAL A 1 119 ? -11.839 -7.164 -0.746 1.00 92.88 119 VAL A O 1
ATOM 958 N N . ALA A 1 120 ? -11.301 -8.606 -2.377 1.00 91.88 120 ALA A N 1
ATOM 959 C CA . ALA A 1 120 ? -12.077 -9.709 -1.814 1.00 91.88 120 ALA A CA 1
ATOM 960 C C . ALA A 1 120 ? -11.599 -10.103 -0.404 1.00 91.88 120 ALA A C 1
ATOM 962 O O . ALA A 1 120 ? -12.420 -10.309 0.493 1.00 91.88 120 ALA A O 1
ATOM 963 N N . VAL A 1 121 ? -10.280 -10.154 -0.176 1.00 91.75 121 VAL A N 1
ATOM 964 C CA . VAL A 1 121 ? -9.714 -10.409 1.160 1.00 91.75 121 VAL A CA 1
ATOM 965 C C . VAL A 1 121 ? -10.031 -9.282 2.129 1.00 91.75 121 VAL A C 1
ATOM 967 O O . VAL A 1 121 ? -10.410 -9.555 3.263 1.00 91.75 121 VAL A O 1
ATOM 970 N N . ILE A 1 122 ? -9.920 -8.025 1.702 1.00 94.25 122 ILE A N 1
ATOM 971 C CA . ILE A 1 122 ? -10.259 -6.865 2.532 1.00 94.25 122 ILE A CA 1
ATOM 972 C C . ILE A 1 122 ? -11.716 -6.954 2.991 1.00 94.25 122 ILE A C 1
ATOM 974 O O . ILE A 1 122 ? -11.980 -6.827 4.185 1.00 94.25 122 ILE A O 1
ATOM 978 N N . VAL A 1 123 ? -12.651 -7.232 2.079 1.00 93.44 123 VAL A N 1
ATOM 979 C CA . VAL A 1 123 ? -14.075 -7.402 2.411 1.00 93.44 123 VAL A CA 1
ATOM 980 C C . VAL A 1 123 ? -14.273 -8.554 3.400 1.00 93.44 123 VAL A C 1
ATOM 982 O O . VAL A 1 123 ? -14.946 -8.378 4.416 1.00 93.44 123 VAL A O 1
ATOM 985 N N . HIS A 1 124 ? -13.626 -9.701 3.171 1.00 91.81 124 HIS A N 1
ATOM 986 C CA . HIS A 1 124 ? -13.663 -10.830 4.105 1.00 91.81 124 HIS A CA 1
ATOM 987 C C . HIS A 1 124 ? -13.142 -10.453 5.503 1.00 91.81 124 HIS A C 1
ATOM 989 O O . HIS A 1 124 ? -13.757 -10.795 6.513 1.00 91.81 124 HIS A O 1
ATOM 995 N N . LEU A 1 125 ? -12.025 -9.725 5.580 1.00 92.94 125 LEU A N 1
ATOM 996 C CA . LEU A 1 125 ? -11.432 -9.302 6.848 1.00 92.94 125 LEU A CA 1
ATOM 997 C C . LEU A 1 125 ? -12.293 -8.274 7.585 1.00 92.94 125 LEU A C 1
ATOM 999 O O . LEU A 1 125 ? -12.384 -8.349 8.810 1.00 92.94 125 LEU A O 1
ATOM 1003 N N . ARG A 1 126 ? -12.947 -7.357 6.861 1.00 93.25 126 ARG A N 1
ATOM 1004 C CA . ARG A 1 126 ? -13.895 -6.387 7.437 1.00 93.25 126 ARG A CA 1
ATOM 1005 C C . ARG A 1 126 ? -15.087 -7.087 8.084 1.00 93.25 126 ARG A C 1
ATOM 1007 O O . ARG A 1 126 ? -15.475 -6.710 9.180 1.00 93.25 126 ARG A O 1
ATOM 1014 N N . GLY A 1 127 ? -15.611 -8.147 7.465 1.00 88.81 127 GLY A N 1
ATOM 1015 C CA . GLY A 1 127 ? -16.717 -8.927 8.034 1.00 88.81 127 GLY A CA 1
ATOM 1016 C C . GLY A 1 127 ? -16.356 -9.709 9.304 1.00 88.81 127 GLY A C 1
ATOM 1017 O O . GLY A 1 127 ? -17.237 -10.058 10.081 1.00 88.81 127 GLY A O 1
ATOM 1018 N N . ARG A 1 128 ? -15.066 -9.985 9.541 1.00 87.38 128 ARG A N 1
ATOM 1019 C CA . ARG A 1 128 ? -14.595 -10.790 10.685 1.00 87.38 128 ARG A CA 1
ATOM 1020 C C . ARG A 1 128 ? -14.026 -9.976 11.838 1.00 87.38 128 ARG A C 1
ATOM 1022 O O . ARG A 1 128 ? -13.718 -10.552 12.881 1.00 87.38 128 ARG A O 1
ATOM 1029 N N . ARG A 1 129 ? -13.807 -8.673 11.656 1.00 80.81 129 ARG A N 1
ATOM 1030 C CA . ARG A 1 129 ? -13.150 -7.826 12.654 1.00 80.81 129 ARG A CA 1
ATOM 1031 C C . ARG A 1 129 ? -14.109 -6.736 13.124 1.00 80.81 129 ARG A C 1
ATOM 1033 O O . ARG A 1 129 ? -14.560 -5.957 12.289 1.00 80.81 129 ARG A O 1
ATOM 1040 N N . PRO A 1 130 ? -14.374 -6.620 14.438 1.00 75.56 130 PRO A N 1
ATOM 1041 C CA . PRO A 1 130 ? -15.078 -5.455 14.951 1.00 75.56 130 PRO A CA 1
ATOM 1042 C C . PRO A 1 130 ? -14.253 -4.196 14.665 1.00 75.56 130 PRO A C 1
ATOM 1044 O O . PRO A 1 130 ? -13.014 -4.228 14.698 1.00 75.56 130 PRO A O 1
ATOM 1047 N N . VAL A 1 131 ? -14.946 -3.093 14.378 1.00 74.69 131 VAL A N 1
ATOM 1048 C CA . VAL A 1 131 ? -14.308 -1.788 14.202 1.00 74.69 131 VAL A CA 1
ATOM 1049 C C . VAL A 1 131 ? -13.639 -1.409 15.519 1.00 74.69 131 VAL A C 1
ATOM 1051 O O . VAL A 1 131 ? -14.284 -1.290 16.556 1.00 74.69 131 VAL A O 1
ATOM 1054 N N . ARG A 1 132 ? -12.322 -1.235 15.476 1.00 71.88 132 ARG A N 1
ATOM 1055 C CA . ARG A 1 132 ? -11.508 -0.737 16.577 1.00 71.88 132 ARG A CA 1
ATOM 1056 C C . ARG A 1 132 ? -11.575 0.782 16.534 1.00 71.88 132 ARG A C 1
ATOM 1058 O O . ARG A 1 132 ? -10.744 1.414 15.887 1.00 71.88 132 ARG A O 1
ATOM 1065 N N . GLN A 1 133 ? -12.593 1.349 17.173 1.00 54.97 133 GLN A N 1
ATOM 1066 C CA . GLN A 1 133 ? -12.573 2.769 17.496 1.00 54.97 133 GLN A CA 1
ATOM 1067 C C . GLN A 1 133 ? -11.622 2.952 18.681 1.00 54.97 133 GLN A C 1
ATOM 1069 O O . GLN A 1 133 ? -11.861 2.418 19.760 1.00 54.97 133 GLN A O 1
ATOM 1074 N N . ALA A 1 134 ? -10.505 3.619 18.424 1.00 53.16 134 ALA A N 1
ATOM 1075 C CA . ALA A 1 134 ? -9.671 4.251 19.432 1.00 53.16 134 ALA A CA 1
ATOM 1076 C C . ALA A 1 134 ? -9.541 5.712 19.011 1.00 53.16 134 ALA A C 1
ATOM 1078 O O . ALA A 1 134 ? -9.301 5.927 17.795 1.00 53.16 134 ALA A O 1
#

Sequence (134 aa):
MGWSLGRKQGAAAAPYRDGYLRSAAWRDTRRRYFAWVHAQGAVPSCQVCGARRNPDDTALDLHHLSYEHCGKDAAGNWFSRETVEDLVLMCRDCHKELHRILDGSGKDWKGWDRRRASVAVIVHLRGRRPVRQA

pLDDT: mean 80.76, std 16.71, range [35.78, 94.44]

Organism: Kocuria rhizophila (NCBI:txid72000)

InterPro domains:
  IPR003615 HNH nuclease [cd00085] (27-99)

Radius of gyration: 15.07 Å; chains: 1; bounding box: 35×39×38 Å

Foldseek 3Di:
DWDQVLVDPDDVCCCVVVNQCPAPQVVVVVVVLLVVCVVVVHAQAALQQRDGDPSPDPQKDKDFLTDPQWDADPVRHTHGPDDNLRIGIHGPVLRVVLSCCVNVPPDPQVVDDSNVSSVVSSVVSNVVHHRDDD

Secondary structure (DSSP, 8-state):
----GGG-SSTTTHIIIIIGGGSHHHHHHHHHHHHHHHHTTPPPB-TTT--B--TT-TTEEEEES--TTEEE-TTS-EEE---GGGEEEEEHHHHHHHHHHHHHT-S-STT--HHHHHHHHHHHHHHHS-----